Protein AF-A0A6J4QJB2-F1 (afdb_monomer_lite)

pLDDT: mean 77.97, std 13.59, range [53.94, 91.25]

Foldseek 3Di:
DPPDQKDKDKDWDADVVVCPPDPDDPDPIDIDMDITGPLVVDVVVVVVVVVVVCVVDDPD

Secondary structure (DSSP, 8-state):
----SEEEEEEEEE-HHHHHHSTT-TT-EEEEEEEEEHHHH-HHHHHHHHHHHHHHT---

Structure (mmCIF, N/CA/C/O backbone):
data_AF-A0A6J4QJB2-F1
#
_entry.id   AF-A0A6J4QJB2-F1
#
loop_
_atom_site.group_PDB
_atom_site.id
_atom_site.type_symbol
_atom_site.label_atom_id
_atom_site.label_alt_id
_atom_site.label_comp_id
_atom_site.label_asym_id
_atom_site.label_entity_id
_atom_site.label_seq_id
_atom_site.pdbx_PDB_ins_code
_atom_site.Cartn_x
_atom_site.Cartn_y
_atom_site.Cartn_z
_atom_site.occupancy
_atom_site.B_iso_or_equiv
_atom_site.auth_seq_id
_atom_site.auth_comp_id
_atom_site.auth_asym_id
_atom_site.auth_atom_id
_atom_site.pdbx_PDB_model_num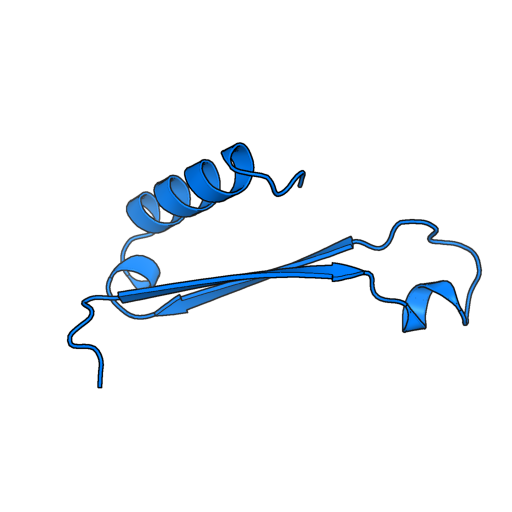
ATOM 1 N N . SER A 1 1 ? -10.496 -13.278 -14.638 1.00 55.69 1 SER A N 1
ATOM 2 C CA . SER A 1 1 ? -9.166 -12.657 -14.514 1.00 55.69 1 SER A CA 1
ATOM 3 C C . SER A 1 1 ? -9.244 -11.302 -15.183 1.00 55.69 1 SER A C 1
ATOM 5 O O . SER A 1 1 ? -9.690 -11.264 -16.322 1.00 55.69 1 SER A O 1
ATOM 7 N N . LEU A 1 2 ? -8.947 -10.206 -14.480 1.00 62.66 2 LEU A N 1
ATOM 8 C CA . LEU A 1 2 ? -8.824 -8.893 -15.120 1.00 62.66 2 LEU A CA 1
ATOM 9 C C . LEU A 1 2 ? -7.536 -8.934 -15.953 1.00 62.66 2 LEU A C 1
ATOM 11 O O . LEU A 1 2 ? -6.491 -9.250 -15.391 1.00 62.66 2 LEU A O 1
ATOM 15 N N . ASP A 1 3 ? -7.595 -8.637 -17.251 1.00 77.94 3 ASP A N 1
ATOM 16 C CA . ASP A 1 3 ? -6.418 -8.524 -18.134 1.00 77.94 3 ASP A CA 1
ATOM 17 C C . ASP A 1 3 ? -5.640 -7.224 -17.839 1.00 77.94 3 ASP A C 1
ATOM 19 O O . ASP A 1 3 ? -5.426 -6.352 -18.680 1.00 77.94 3 ASP A O 1
ATOM 23 N N . ALA A 1 4 ? -5.328 -7.017 -16.560 1.00 81.69 4 ALA A N 1
ATOM 24 C CA . ALA A 1 4 ? -4.676 -5.828 -16.058 1.00 81.69 4 ALA A CA 1
ATOM 25 C C . ALA A 1 4 ? -3.161 -6.017 -16.130 1.00 81.69 4 ALA A C 1
ATOM 27 O O . ALA A 1 4 ? -2.610 -6.972 -15.589 1.00 81.69 4 ALA A O 1
ATOM 28 N N . ARG A 1 5 ? -2.473 -5.046 -16.738 1.00 87.00 5 ARG A N 1
ATOM 29 C CA . ARG A 1 5 ? -1.001 -5.031 -16.839 1.00 87.00 5 ARG A CA 1
ATOM 30 C C . ARG A 1 5 ? -0.300 -4.922 -15.479 1.00 87.00 5 ARG A C 1
ATOM 32 O O . ARG A 1 5 ? 0.889 -5.200 -15.363 1.00 87.00 5 ARG A O 1
ATOM 39 N N . GLY A 1 6 ? -1.017 -4.492 -14.450 1.00 89.31 6 GLY A N 1
ATOM 40 C CA . GLY A 1 6 ? -0.525 -4.432 -13.085 1.00 89.31 6 GLY A CA 1
ATOM 41 C C . GLY A 1 6 ? -1.601 -3.950 -12.127 1.00 89.31 6 GLY A C 1
ATOM 42 O O . GLY A 1 6 ? -2.613 -3.384 -12.544 1.00 89.31 6 GLY A O 1
ATOM 43 N N . ALA A 1 7 ? -1.364 -4.176 -10.843 1.00 90.56 7 ALA A N 1
ATOM 44 C CA . ALA A 1 7 ? -2.241 -3.753 -9.763 1.00 90.56 7 ALA A CA 1
ATOM 45 C C . ALA A 1 7 ? -1.405 -3.220 -8.601 1.00 90.56 7 ALA A C 1
ATOM 47 O O . ALA A 1 7 ? -0.301 -3.703 -8.346 1.00 90.56 7 ALA A O 1
ATOM 48 N N . ILE A 1 8 ? -1.945 -2.240 -7.888 1.00 90.44 8 ILE A N 1
ATOM 49 C CA . ILE A 1 8 ? -1.374 -1.731 -6.647 1.00 90.44 8 ILE A CA 1
ATOM 50 C C . ILE A 1 8 ? -2.477 -1.659 -5.599 1.00 90.44 8 ILE A C 1
ATOM 52 O O . ILE A 1 8 ? -3.601 -1.253 -5.894 1.00 90.44 8 ILE A O 1
ATOM 56 N N . VAL A 1 9 ?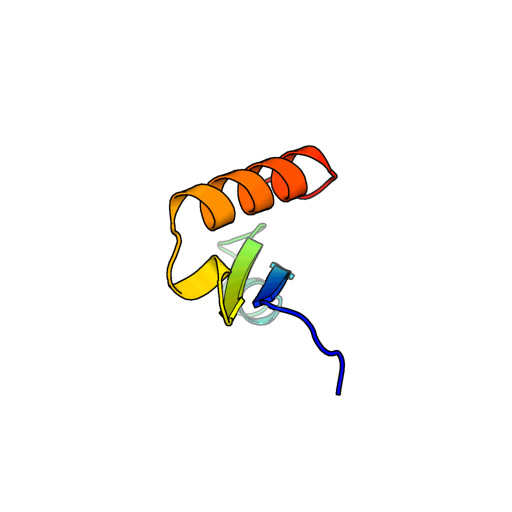 -2.158 -2.095 -4.389 1.00 91.25 9 VAL A N 1
ATOM 57 C CA . VAL A 1 9 ? -3.051 -2.071 -3.234 1.00 91.25 9 VAL A CA 1
ATOM 58 C C . VAL A 1 9 ? -2.340 -1.309 -2.132 1.00 91.25 9 VAL A C 1
ATOM 60 O O . VAL A 1 9 ? -1.176 -1.585 -1.845 1.00 91.25 9 VAL A O 1
ATOM 63 N N . VAL A 1 10 ? -3.040 -0.358 -1.526 1.00 89.94 10 VAL A N 1
ATOM 64 C CA . VAL A 1 10 ? -2.580 0.389 -0.356 1.00 89.94 10 VAL A CA 1
ATOM 65 C C . VAL A 1 10 ? -3.610 0.177 0.740 1.00 89.94 10 VAL A C 1
ATOM 67 O O . VAL A 1 10 ? -4.808 0.323 0.498 1.00 89.94 10 VAL A O 1
ATOM 70 N N . VAL A 1 11 ? -3.146 -0.210 1.922 1.00 89.19 11 VAL A N 1
ATOM 71 C CA . VAL A 1 11 ? -3.985 -0.428 3.098 1.00 89.19 11 VAL A CA 1
ATOM 72 C C . VAL A 1 11 ? -3.457 0.441 4.222 1.00 89.19 11 VAL A C 1
ATOM 74 O O . VAL A 1 11 ? -2.308 0.298 4.639 1.00 89.19 11 VAL A O 1
ATOM 77 N N . GLU A 1 12 ? -4.325 1.314 4.709 1.00 87.06 12 GLU A N 1
ATOM 78 C CA . GLU A 1 12 ? -4.121 2.139 5.888 1.00 87.06 12 GLU A CA 1
ATOM 79 C C . GLU A 1 12 ? -5.007 1.587 7.006 1.00 87.06 12 GLU A C 1
ATOM 81 O O . GLU A 1 12 ? -6.218 1.425 6.832 1.00 87.06 12 GLU A O 1
ATOM 86 N N . ALA A 1 13 ? -4.399 1.225 8.134 1.00 84.31 13 ALA A N 1
ATOM 87 C CA . ALA A 1 13 ? -5.127 0.661 9.260 1.00 84.31 13 ALA A CA 1
ATOM 88 C C . ALA A 1 13 ? -4.491 1.046 10.596 1.00 84.31 13 ALA A C 1
ATOM 90 O O . ALA A 1 13 ? -3.272 1.150 10.731 1.00 84.31 13 ALA A O 1
ATOM 91 N N . VAL A 1 14 ? -5.336 1.200 11.614 1.00 81.56 14 VAL A N 1
ATOM 92 C CA . VAL A 1 14 ? -4.899 1.424 12.995 1.00 81.56 14 VAL A CA 1
ATOM 93 C C . VAL A 1 14 ? -4.695 0.078 13.685 1.00 81.56 14 VAL A C 1
ATOM 95 O O . VAL A 1 14 ? -5.584 -0.777 13.677 1.00 81.56 14 VAL A O 1
ATOM 98 N N . GLN A 1 15 ? -3.537 -0.117 14.320 1.00 77.25 15 GLN A N 1
ATOM 99 C CA . GLN A 1 15 ? -3.247 -1.350 15.057 1.00 77.25 15 GLN A CA 1
ATOM 100 C C . GLN A 1 15 ? -3.803 -1.304 16.484 1.00 77.25 15 GLN A C 1
ATOM 102 O O . GLN A 1 15 ? -3.089 -1.032 17.450 1.00 77.25 15 GLN A O 1
ATOM 107 N N . SER A 1 16 ? -5.084 -1.645 16.634 1.00 67.94 16 SER A N 1
ATOM 108 C CA . SER A 1 16 ? -5.780 -1.625 17.932 1.00 67.94 16 SER A CA 1
ATOM 109 C C . SER A 1 16 ? -5.132 -2.522 18.998 1.00 67.94 16 SER A C 1
ATOM 111 O O . SER A 1 16 ? -5.193 -2.214 20.187 1.00 67.94 16 SER A O 1
ATOM 113 N N . CYS A 1 17 ? -4.479 -3.620 18.599 1.00 66.12 17 CYS A N 1
ATOM 114 C CA . CYS A 1 17 ? -3.769 -4.513 19.521 1.00 66.12 17 CYS A CA 1
ATOM 115 C C . CYS A 1 17 ? -2.555 -3.847 20.191 1.00 66.12 17 CYS A C 1
ATOM 117 O O . CYS A 1 17 ? -2.259 -4.162 21.345 1.00 66.12 17 CYS A O 1
ATOM 119 N N . MET A 1 18 ? -1.898 -2.898 19.514 1.00 63.44 18 MET A N 1
ATOM 120 C CA . MET A 1 18 ? -0.829 -2.087 20.105 1.00 63.44 18 MET A CA 1
ATOM 121 C C . MET A 1 18 ? -1.393 -0.989 21.010 1.00 63.44 18 MET A C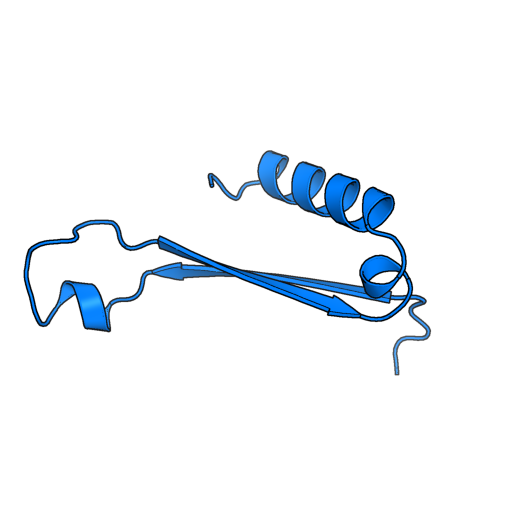 1
ATOM 123 O O . MET A 1 18 ? -0.781 -0.652 22.016 1.00 63.44 18 MET A O 1
ATOM 127 N N . THR A 1 19 ? -2.595 -0.492 20.713 1.00 59.50 19 THR A N 1
ATOM 128 C CA . THR A 1 19 ? -3.262 0.548 21.508 1.00 59.50 19 THR A CA 1
ATOM 129 C C . THR A 1 19 ? -3.809 0.029 22.844 1.00 59.50 19 THR A C 1
ATOM 131 O O . THR A 1 19 ? -3.785 0.753 23.834 1.00 59.50 19 THR A O 1
ATOM 134 N N . MET A 1 20 ? -4.302 -1.215 22.904 1.00 60.06 20 MET A N 1
ATOM 135 C CA . MET A 1 20 ? -5.009 -1.723 24.094 1.00 60.06 20 MET A CA 1
ATOM 136 C 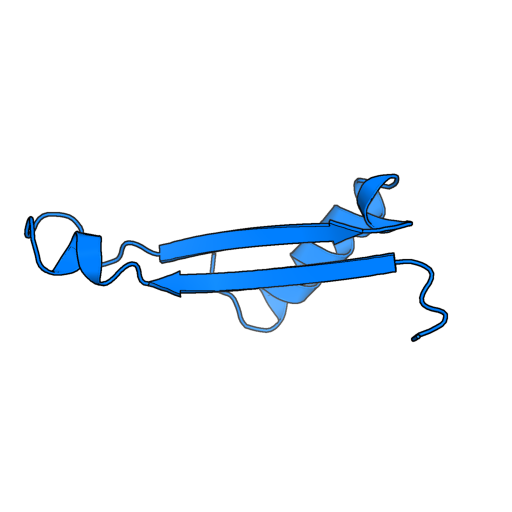C . MET A 1 20 ? -4.117 -2.352 25.173 1.00 60.06 20 MET A C 1
ATOM 138 O O . MET A 1 20 ? -4.565 -2.489 26.310 1.00 60.06 20 MET A O 1
ATOM 142 N N . ARG A 1 21 ? -2.885 -2.775 24.850 1.00 59.72 21 ARG A N 1
ATOM 143 C CA . ARG A 1 21 ? -2.056 -3.560 25.789 1.00 59.72 21 ARG A CA 1
ATOM 144 C C . ARG A 1 21 ? -0.931 -2.771 26.460 1.00 59.72 21 ARG A C 1
ATOM 146 O O . ARG A 1 21 ? -0.544 -3.155 27.559 1.00 59.72 21 ARG A O 1
ATOM 153 N N . HIS A 1 22 ? -0.401 -1.715 25.844 1.00 53.94 22 HIS A N 1
ATOM 154 C CA . HIS A 1 22 ? 0.591 -0.803 26.432 1.00 53.9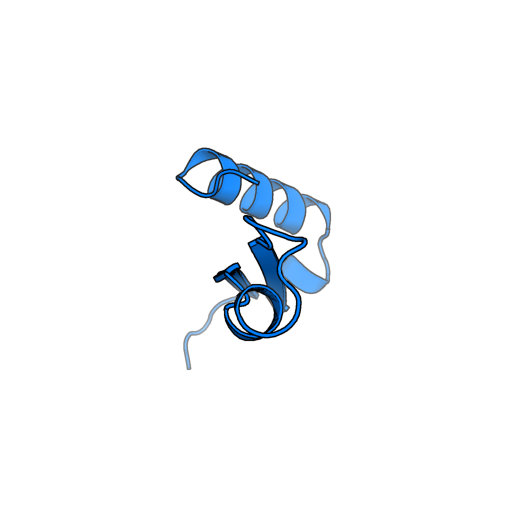4 22 HIS A CA 1
ATOM 155 C C . HIS A 1 22 ? 0.249 0.618 25.975 1.00 53.94 22 HIS A C 1
ATOM 157 O O . HIS A 1 22 ? 0.323 0.936 24.793 1.00 53.94 22 HIS A O 1
ATOM 163 N N . ALA A 1 23 ? -0.188 1.449 26.917 1.00 55.88 23 ALA A N 1
ATOM 164 C CA . ALA A 1 23 ? -0.832 2.742 26.698 1.00 55.88 23 ALA A CA 1
ATOM 165 C C . ALA A 1 23 ? 0.115 3.876 26.238 1.00 55.88 23 ALA A C 1
ATOM 167 O O . ALA A 1 23 ? -0.027 5.006 26.693 1.00 55.88 23 ALA A O 1
ATOM 168 N N . GLU A 1 24 ? 1.083 3.605 25.357 1.00 55.03 24 GLU A N 1
ATOM 169 C CA . GLU A 1 24 ? 2.120 4.588 24.989 1.00 55.03 24 GLU A CA 1
ATOM 170 C C . GLU A 1 24 ? 2.117 5.007 23.510 1.00 55.03 24 GLU A C 1
ATOM 172 O O . GLU A 1 24 ? 2.899 5.868 23.117 1.00 55.03 24 GLU A O 1
ATOM 177 N N . THR A 1 25 ? 1.221 4.480 22.664 1.00 55.44 25 THR A N 1
ATOM 178 C CA . THR A 1 25 ? 1.121 4.919 21.255 1.00 55.44 25 THR A CA 1
ATOM 179 C C . THR A 1 25 ? -0.325 5.164 20.827 1.00 55.44 25 THR A C 1
ATOM 181 O O . THR A 1 25 ? -0.909 4.435 20.022 1.00 55.44 25 THR A O 1
ATOM 184 N N . THR A 1 26 ? -0.930 6.220 21.371 1.00 54.31 26 THR A N 1
ATOM 185 C CA . THR A 1 26 ? -2.161 6.803 20.820 1.00 54.31 26 THR A CA 1
ATOM 186 C C . THR A 1 26 ? -1.843 7.339 19.421 1.00 54.31 26 THR A C 1
ATOM 188 O O . THR A 1 26 ? -1.224 8.390 19.297 1.00 54.31 26 THR A O 1
ATOM 191 N N . GLY A 1 27 ? -2.211 6.591 18.374 1.00 61.06 27 GLY A N 1
ATOM 192 C CA . GLY A 1 27 ? -1.968 6.978 16.976 1.00 61.06 27 GLY A CA 1
ATOM 193 C C . GLY A 1 27 ? -1.071 6.045 16.155 1.00 61.06 27 GLY A C 1
ATOM 194 O O . GLY A 1 27 ? -0.486 6.498 15.179 1.00 61.06 27 GLY A O 1
ATOM 195 N N . SER A 1 28 ? -0.935 4.758 16.509 1.00 71.00 28 SER A N 1
ATOM 196 C CA . SER A 1 28 ? -0.225 3.793 15.649 1.00 71.00 28 SER A CA 1
ATOM 197 C C . SER A 1 28 ? -0.996 3.544 14.343 1.00 71.00 28 SER A C 1
ATOM 199 O O . SER A 1 28 ? -1.888 2.692 14.273 1.00 71.00 28 SER A O 1
ATOM 201 N N . LEU A 1 29 ? -0.651 4.327 13.320 1.00 78.56 29 LEU A N 1
ATOM 202 C CA . LEU A 1 29 ? -1.097 4.167 11.944 1.00 78.56 29 LEU A CA 1
ATOM 203 C C . LEU A 1 29 ? -0.098 3.281 11.198 1.00 78.56 29 LEU A C 1
ATOM 205 O O . LEU A 1 29 ? 1.092 3.591 11.132 1.00 78.56 29 LEU A O 1
ATOM 209 N N . ALA A 1 30 ? -0.573 2.169 10.647 1.00 82.25 30 ALA A N 1
ATOM 210 C CA . ALA A 1 30 ? 0.220 1.301 9.793 1.00 82.25 30 ALA A CA 1
ATOM 211 C C . ALA A 1 30 ? -0.266 1.438 8.350 1.00 82.25 30 ALA A C 1
ATOM 213 O O . ALA A 1 30 ? -1.427 1.160 8.043 1.00 82.25 30 ALA A O 1
ATOM 214 N N . VAL A 1 31 ? 0.647 1.830 7.465 1.00 85.00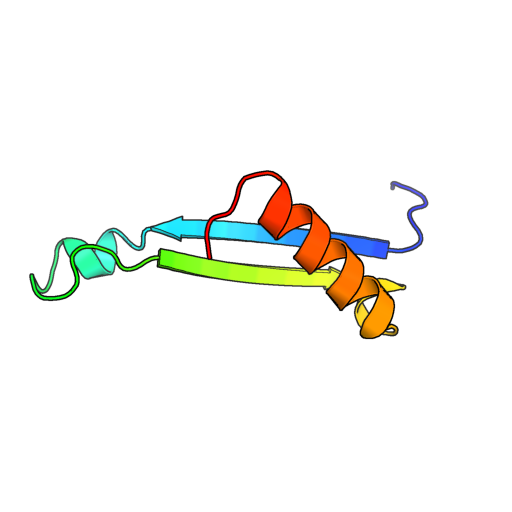 31 VAL A N 1
ATOM 215 C CA . VAL A 1 31 ? 0.407 1.877 6.023 1.00 85.00 31 VAL A CA 1
ATOM 216 C C . VAL A 1 31 ? 1.213 0.766 5.369 1.00 85.00 31 VAL A C 1
ATOM 218 O O . VAL A 1 31 ? 2.429 0.674 5.538 1.00 85.00 31 VAL A O 1
ATOM 221 N N . THR A 1 32 ? 0.535 -0.093 4.616 1.00 88.25 32 THR A N 1
ATOM 222 C CA . THR A 1 32 ? 1.164 -1.172 3.849 1.00 88.25 32 THR A CA 1
ATOM 223 C C . THR A 1 32 ? 0.769 -1.057 2.388 1.00 88.25 32 THR A C 1
ATOM 225 O O . THR A 1 32 ? -0.341 -0.637 2.062 1.00 88.25 32 THR A O 1
ATOM 228 N N . SER A 1 33 ? 1.684 -1.406 1.488 1.00 89.38 33 SER A N 1
ATOM 229 C CA . SER A 1 33 ? 1.403 -1.417 0.057 1.00 89.38 33 SER A CA 1
ATOM 230 C C . SER A 1 33 ? 1.940 -2.681 -0.598 1.00 89.38 33 SER A C 1
ATOM 232 O O . SER A 1 33 ? 2.961 -3.230 -0.184 1.00 89.38 33 SER A O 1
ATOM 234 N N . ALA A 1 34 ? 1.228 -3.149 -1.618 1.00 91.25 34 ALA A N 1
ATOM 235 C CA . ALA A 1 34 ? 1.620 -4.276 -2.447 1.00 91.25 34 ALA A CA 1
ATOM 236 C C . ALA A 1 34 ? 1.403 -3.908 -3.915 1.00 91.25 34 ALA A C 1
ATOM 238 O O . ALA A 1 34 ? 0.323 -3.459 -4.295 1.00 91.25 34 ALA A O 1
ATOM 239 N N . ALA A 1 35 ? 2.428 -4.105 -4.739 1.00 91.00 35 ALA A N 1
ATOM 240 C CA . ALA A 1 35 ? 2.382 -3.861 -6.175 1.00 91.00 35 ALA A CA 1
ATOM 241 C C . ALA A 1 35 ? 2.635 -5.166 -6.936 1.00 91.00 35 ALA A C 1
ATOM 243 O O . ALA A 1 35 ? 3.397 -6.016 -6.476 1.00 91.00 35 ALA A O 1
ATOM 244 N N . ARG A 1 36 ? 1.981 -5.323 -8.089 1.00 91.06 36 ARG A N 1
ATOM 245 C CA . ARG A 1 36 ? 2.136 -6.457 -9.010 1.00 91.06 36 ARG A CA 1
ATOM 246 C C . ARG A 1 36 ? 2.149 -5.987 -10.460 1.00 91.06 36 ARG A C 1
ATOM 248 O O . ARG A 1 36 ? 1.453 -5.032 -10.813 1.00 91.06 36 ARG A O 1
ATOM 255 N N . GLY A 1 37 ? 2.897 -6.698 -11.302 1.00 90.62 37 GLY A N 1
ATOM 256 C CA . GLY A 1 37 ? 3.025 -6.408 -12.734 1.00 90.62 37 GLY A CA 1
ATOM 257 C C . GLY A 1 37 ? 3.857 -5.152 -12.986 1.00 90.62 37 GLY A C 1
ATOM 258 O O . GLY A 1 37 ? 4.860 -4.931 -12.313 1.00 90.62 37 GLY A O 1
ATOM 259 N N . ILE A 1 38 ? 3.414 -4.285 -13.900 1.00 89.62 38 ILE A N 1
ATOM 260 C CA . ILE A 1 38 ? 4.180 -3.089 -14.313 1.00 89.62 38 ILE A CA 1
ATOM 261 C C . ILE A 1 38 ? 4.597 -2.154 -13.162 1.00 89.62 38 ILE A C 1
ATOM 263 O O . ILE A 1 38 ? 5.579 -1.434 -13.286 1.00 89.62 38 ILE A O 1
ATOM 267 N N . PHE A 1 39 ? 3.869 -2.150 -12.041 1.00 88.06 39 PHE A N 1
ATOM 268 C CA . PHE A 1 39 ? 4.176 -1.313 -10.873 1.00 88.06 39 PHE A CA 1
ATOM 269 C C . PHE A 1 39 ? 5.227 -1.933 -9.937 1.00 88.06 39 PHE A C 1
ATOM 271 O O . PHE A 1 39 ? 5.756 -1.253 -9.054 1.00 88.06 39 PHE A O 1
ATOM 278 N N . GLU A 1 40 ? 5.511 -3.226 -10.087 1.00 88.38 40 GLU A N 1
ATOM 279 C CA . GLU A 1 40 ? 6.607 -3.906 -9.391 1.00 88.38 40 GLU A CA 1
ATOM 280 C C . GLU A 1 40 ? 7.939 -3.562 -10.076 1.00 88.38 40 GLU A C 1
ATOM 282 O O . GLU A 1 40 ? 8.875 -3.115 -9.409 1.00 88.38 40 GLU A O 1
ATOM 287 N N . GLU A 1 41 ? 7.962 -3.655 -11.408 1.00 88.56 41 GLU A N 1
ATOM 288 C CA . GLU A 1 41 ? 9.133 -3.405 -12.259 1.00 88.56 41 GLU A CA 1
ATOM 289 C C . GLU A 1 41 ? 9.476 -1.913 -12.405 1.00 88.56 41 GLU A C 1
ATOM 291 O O . GLU A 1 41 ? 10.651 -1.548 -12.417 1.00 88.56 41 GLU A O 1
ATOM 296 N N . ASP A 1 42 ? 8.470 -1.035 -12.478 1.00 90.00 42 ASP A N 1
ATOM 297 C CA . ASP A 1 42 ? 8.671 0.404 -12.657 1.00 90.00 42 ASP A CA 1
ATOM 298 C C . ASP A 1 42 ? 8.416 1.192 -11.362 1.00 90.00 42 ASP A C 1
ATOM 300 O O . ASP A 1 42 ? 7.279 1.457 -10.952 1.00 90.00 42 ASP A O 1
ATOM 304 N N . ALA A 1 43 ? 9.511 1.613 -10.729 1.00 87.31 43 ALA A N 1
ATOM 305 C CA . ALA A 1 43 ? 9.481 2.411 -9.510 1.00 87.31 43 ALA A CA 1
ATOM 306 C C . ALA A 1 43 ? 8.922 3.832 -9.715 1.00 87.31 43 ALA A C 1
ATOM 308 O O . ALA A 1 43 ? 8.311 4.371 -8.791 1.00 87.31 43 ALA A O 1
ATOM 309 N N . THR A 1 44 ? 9.086 4.426 -10.901 1.00 90.75 44 THR A N 1
ATOM 310 C CA . THR A 1 44 ? 8.592 5.776 -11.216 1.00 90.75 44 THR A CA 1
ATOM 311 C C . THR A 1 44 ? 7.072 5.773 -11.292 1.00 90.75 44 THR A C 1
ATOM 313 O O . THR A 1 44 ? 6.417 6.558 -10.607 1.00 90.75 44 THR A O 1
ATOM 316 N N . ARG A 1 45 ? 6.495 4.820 -12.032 1.00 87.81 45 ARG A N 1
ATOM 317 C CA . ARG A 1 45 ? 5.032 4.654 -12.117 1.00 87.81 45 ARG A CA 1
ATOM 318 C C . ARG A 1 45 ? 4.419 4.330 -10.760 1.00 87.81 45 ARG A C 1
ATOM 320 O O . ARG A 1 45 ? 3.349 4.835 -10.425 1.00 87.81 45 ARG A O 1
ATOM 327 N N . ARG A 1 46 ? 5.102 3.512 -9.953 1.00 90.19 46 ARG A N 1
ATOM 328 C CA . ARG A 1 46 ? 4.691 3.233 -8.571 1.00 90.19 46 ARG A CA 1
ATOM 329 C C . ARG A 1 46 ? 4.662 4.506 -7.723 1.00 90.19 46 ARG A C 1
ATOM 331 O O . ARG A 1 46 ? 3.683 4.726 -7.014 1.00 90.19 46 ARG A O 1
ATOM 338 N N . ALA A 1 47 ? 5.695 5.342 -7.806 1.00 88.75 47 ALA A N 1
ATOM 339 C CA . ALA A 1 47 ? 5.766 6.595 -7.058 1.00 88.75 47 ALA A CA 1
ATOM 340 C C . ALA A 1 47 ? 4.669 7.587 -7.480 1.00 88.75 47 ALA A C 1
ATOM 342 O O . ALA A 1 47 ? 4.036 8.186 -6.613 1.00 88.75 47 ALA A O 1
ATOM 343 N N . GLU A 1 48 ? 4.388 7.712 -8.780 1.00 89.81 48 GLU A N 1
ATOM 344 C CA . GLU A 1 48 ? 3.301 8.561 -9.286 1.00 89.81 48 GLU A CA 1
ATOM 345 C C . GLU A 1 48 ? 1.939 8.136 -8.731 1.00 89.81 48 GLU A C 1
ATOM 347 O O . GLU A 1 48 ? 1.179 8.970 -8.239 1.00 89.81 48 GLU A O 1
ATOM 352 N N . VAL A 1 49 ? 1.639 6.834 -8.753 1.00 89.00 49 VAL A N 1
ATOM 353 C CA . VAL A 1 49 ? 0.359 6.325 -8.245 1.00 89.00 49 VAL A CA 1
ATOM 354 C C . VAL A 1 49 ? 0.253 6.486 -6.729 1.00 89.00 49 VAL A C 1
ATOM 356 O O . VAL A 1 49 ? -0.784 6.931 -6.242 1.00 89.00 49 VAL A O 1
ATOM 359 N N . LEU A 1 50 ? 1.315 6.193 -5.974 1.00 87.81 50 LEU A N 1
ATOM 360 C CA . LEU A 1 50 ? 1.326 6.419 -4.524 1.00 87.81 50 LEU A CA 1
ATOM 361 C C . LEU A 1 50 ? 1.152 7.906 -4.176 1.00 87.81 50 LEU A C 1
ATOM 363 O O . LEU A 1 50 ? 0.410 8.235 -3.251 1.00 87.81 50 LEU A O 1
ATOM 367 N N . ALA A 1 51 ? 1.766 8.808 -4.946 1.00 88.19 51 ALA A N 1
ATOM 368 C CA . ALA A 1 51 ? 1.587 10.248 -4.780 1.00 88.19 51 ALA A CA 1
ATOM 369 C C . ALA A 1 51 ? 0.150 10.696 -5.101 1.00 88.19 51 ALA A C 1
ATOM 371 O O . ALA A 1 51 ? -0.390 11.569 -4.421 1.00 88.19 51 ALA A O 1
ATOM 372 N N . LEU A 1 52 ? -0.496 10.092 -6.104 1.00 87.94 52 LEU A N 1
ATOM 373 C CA . LEU A 1 52 ? -1.906 10.351 -6.410 1.00 87.94 52 LEU A CA 1
ATOM 374 C C . LEU A 1 52 ? -2.836 9.863 -5.290 1.00 87.94 52 LEU A C 1
ATOM 376 O O . LEU A 1 52 ? -3.729 10.607 -4.890 1.00 87.94 52 LEU A O 1
ATOM 380 N N . ILE A 1 53 ? -2.606 8.658 -4.759 1.00 87.12 53 ILE A N 1
ATOM 381 C CA . ILE A 1 53 ? -3.396 8.082 -3.655 1.00 87.12 53 ILE A CA 1
ATOM 382 C C . ILE A 1 53 ? -3.275 8.950 -2.396 1.00 87.12 53 ILE A C 1
ATOM 384 O O . ILE A 1 53 ? -4.289 9.298 -1.793 1.00 87.12 53 ILE A O 1
ATOM 388 N N . SER A 1 54 ? -2.058 9.393 -2.070 1.00 82.06 54 SER A N 1
ATOM 389 C CA . SER A 1 54 ? -1.801 10.316 -0.959 1.00 82.06 54 SER A CA 1
ATOM 390 C C . SER A 1 54 ? -2.622 11.599 -1.038 1.00 82.06 54 SER A C 1
ATOM 392 O O . SER A 1 54 ? -3.216 12.039 -0.059 1.00 82.06 54 SER A O 1
ATOM 394 N N . ARG A 1 55 ? -2.707 12.192 -2.231 1.00 76.69 55 ARG A N 1
ATOM 395 C CA . ARG A 1 55 ? -3.470 13.426 -2.449 1.00 76.69 55 ARG A CA 1
ATOM 396 C C . ARG A 1 55 ? -4.982 13.215 -2.404 1.00 76.69 55 ARG A C 1
ATOM 398 O O . ARG A 1 55 ? -5.706 14.186 -2.211 1.00 76.69 55 ARG A O 1
ATOM 405 N N . ALA A 1 56 ? -5.454 11.988 -2.623 1.00 65.88 56 ALA A N 1
ATOM 406 C CA . ALA A 1 56 ? -6.872 11.671 -2.754 1.00 65.88 56 ALA A CA 1
ATOM 407 C C . ALA A 1 56 ? -7.577 11.373 -1.417 1.00 65.88 56 ALA A C 1
ATOM 409 O O . ALA A 1 56 ? -8.806 11.348 -1.397 1.00 65.88 56 ALA A O 1
ATOM 410 N N . GLY A 1 57 ? -6.852 11.186 -0.307 1.00 58.34 57 GLY A N 1
ATOM 411 C CA . GLY A 1 57 ? -7.495 11.046 1.006 1.00 58.34 57 GLY A CA 1
ATOM 412 C C . GLY A 1 57 ? -6.709 10.329 2.103 1.00 58.34 57 GLY A C 1
ATOM 413 O O . GLY A 1 57 ? -7.156 10.364 3.244 1.00 58.34 57 GLY A O 1
ATOM 414 N N . SER A 1 58 ? -5.563 9.708 1.810 1.00 55.66 58 SER A N 1
ATOM 415 C CA . SER A 1 58 ? -4.717 9.097 2.845 1.00 55.66 58 SER A CA 1
ATOM 416 C C . SER A 1 58 ? -3.686 10.115 3.331 1.00 55.66 58 SER A C 1
ATOM 418 O O . SER A 1 58 ? -2.723 10.432 2.622 1.00 55.66 58 SER A O 1
ATOM 420 N N . THR A 1 59 ? -3.910 10.654 4.527 1.00 56.53 59 THR A N 1
ATOM 421 C CA . THR A 1 59 ? -2.921 11.485 5.222 1.00 56.53 59 THR A CA 1
ATOM 422 C C . THR A 1 59 ? -1.847 10.526 5.713 1.00 56.53 59 THR A C 1
ATOM 424 O O . THR A 1 59 ? -2.136 9.713 6.581 1.00 56.53 59 THR A O 1
ATOM 427 N N . PHE A 1 60 ? -0.662 10.536 5.104 1.00 56.91 60 PHE A N 1
ATOM 428 C CA . PHE A 1 60 ? 0.454 9.752 5.635 1.00 56.91 60 PHE A CA 1
ATOM 429 C C . PHE A 1 60 ? 0.773 10.164 7.073 1.00 56.91 60 PHE A C 1
ATOM 431 O O . PHE A 1 60 ? 0.828 11.393 7.321 1.00 56.91 60 PHE A O 1
#

InterPro domains:
  IPR020602 GTP cyclohydrolase I domain [PF01227] (2-53)
  IPR043133 GTP cyclohydrolase I, C-terminal/NADPH-dependent 7-cyano-7-deazaguanine reductase [G3DSA:3.30.1130.10] (1-57)

Radius of gyration: 15.08 Å; chains: 1; bounding box: 19×26×45 Å

Organism: NCBI:txid349277

Sequence (60 aa):
SLDARGAIVVVEAVQSCMTMRHAETTGSLAVTSAARGIFEEDATRRAEVLALISRAGSTF